Protein AF-A0A917ER56-F1 (afdb_monomer_lite)

Secondary structure (DSSP, 8-state):
--TTTTTTTTTTS--HHHHHHHHHHHHHHHHHTT------

Sequence (40 aa):
MEKKKKKEKGKRFLSSTQEVLYKREFKQADRAAGFKDTLF

Foldseek 3Di:
DPVPVVVPVPPPDDDPVRVVVVVVVVVVVCVVVVNDPPPD

Organism: NCBI:txid1347902

pLDDT: mean 71.53, std 10.54, range [52.41, 83.44]

Radius of gyration: 16.2 Å; chains: 1; bounding box: 24×24×44 Å

Structure (mmCIF, N/CA/C/O backbone):
data_AF-A0A917ER56-F1
#
_entry.id   AF-A0A917ER56-F1
#
loop_
_atom_site.group_PDB
_atom_site.id
_atom_site.type_symbol
_atom_site.label_atom_id
_atom_site.label_alt_id
_atom_site.label_comp_id
_atom_site.label_asym_id
_atom_site.label_entity_id
_atom_site.label_seq_id
_atom_site.pdbx_PDB_ins_code
_atom_site.Cartn_x
_atom_site.Cartn_y
_atom_site.Cartn_z
_atom_site.occupancy
_atom_site.B_iso_or_equiv
_atom_site.auth_seq_id
_atom_site.auth_comp_id
_atom_site.auth_asym_id
_atom_site.auth_atom_id
_atom_site.pdbx_PDB_model_num
ATOM 1 N N . MET A 1 1 ? -17.016 -12.175 28.423 1.00 52.41 1 MET A N 1
ATOM 2 C CA . MET A 1 1 ? -16.834 -12.221 26.949 1.00 52.41 1 MET A CA 1
ATOM 3 C C . MET A 1 1 ? -16.978 -10.831 26.305 1.00 52.41 1 MET A C 1
ATOM 5 O O . MET A 1 1 ? -17.674 -10.676 25.311 1.00 52.41 1 MET A O 1
ATOM 9 N N . GLU A 1 2 ? -16.310 -9.799 26.828 1.00 58.00 2 GLU A N 1
ATOM 10 C CA . GLU A 1 2 ? -16.609 -8.407 26.425 1.00 58.00 2 GLU A CA 1
ATOM 11 C C . GLU A 1 2 ? -15.510 -7.748 25.571 1.00 58.00 2 GLU A C 1
ATOM 13 O O . GLU A 1 2 ? -15.774 -6.867 24.758 1.00 58.00 2 GLU A O 1
ATOM 18 N N . LYS A 1 3 ? -14.270 -8.251 25.649 1.00 58.06 3 LYS A N 1
ATOM 19 C CA . LYS A 1 3 ? -13.122 -7.710 24.898 1.00 58.06 3 LYS A CA 1
ATOM 20 C C . LYS A 1 3 ? -13.152 -8.012 23.389 1.00 58.06 3 LYS A C 1
ATOM 22 O O . LYS A 1 3 ? -12.446 -7.358 22.629 1.00 58.06 3 LYS A O 1
ATOM 27 N N . LYS A 1 4 ? -13.958 -8.984 22.937 1.00 57.03 4 LYS A N 1
ATOM 28 C CA . LYS A 1 4 ? -14.023 -9.390 21.516 1.00 57.03 4 LYS A CA 1
ATOM 29 C C . LYS A 1 4 ? -14.882 -8.450 20.656 1.00 57.03 4 LYS A C 1
ATOM 31 O O . LYS A 1 4 ? -14.525 -8.206 19.510 1.00 57.03 4 LYS A O 1
ATOM 36 N N . LYS A 1 5 ? -15.939 -7.847 21.217 1.00 55.06 5 LYS A N 1
ATOM 37 C CA . LYS A 1 5 ? -16.902 -7.021 20.458 1.00 55.06 5 LYS A CA 1
ATOM 38 C C . LYS A 1 5 ? -16.367 -5.639 20.056 1.00 55.06 5 LYS A C 1
ATOM 40 O O . LYS A 1 5 ? -16.745 -5.116 19.014 1.00 55.06 5 LYS A O 1
ATOM 45 N N . LYS A 1 6 ? -15.447 -5.043 20.830 1.00 55.81 6 LYS A N 1
ATOM 46 C CA . LYS A 1 6 ? -14.829 -3.745 20.472 1.00 55.81 6 LYS A CA 1
ATOM 47 C C . LYS A 1 6 ? -13.846 -3.849 19.298 1.00 55.81 6 LYS A C 1
ATOM 49 O O . LYS A 1 6 ? -13.687 -2.882 18.563 1.00 55.81 6 LYS A O 1
ATOM 54 N N . LYS A 1 7 ? -13.239 -5.023 19.075 1.00 57.19 7 LYS A N 1
ATOM 55 C CA . LYS A 1 7 ? -12.296 -5.257 17.967 1.00 57.19 7 LYS A CA 1
ATOM 56 C C . LYS A 1 7 ? -12.967 -5.328 16.597 1.00 57.19 7 LYS A C 1
ATOM 58 O O . LYS A 1 7 ? -12.267 -5.213 15.605 1.00 57.19 7 LYS A O 1
ATOM 63 N N . GLU A 1 8 ? -14.278 -5.543 16.520 1.00 57.72 8 GLU A N 1
ATOM 64 C CA . GLU A 1 8 ? -14.980 -5.720 15.241 1.00 57.72 8 GLU A CA 1
ATOM 65 C C . GLU A 1 8 ? -15.383 -4.401 14.586 1.00 57.72 8 GLU A C 1
ATOM 67 O O . GLU A 1 8 ? -15.316 -4.286 13.366 1.00 57.72 8 GLU A O 1
ATOM 72 N N . LYS A 1 9 ? -15.703 -3.370 15.377 1.00 58.28 9 LYS A N 1
ATOM 73 C CA . LYS A 1 9 ? -16.132 -2.065 14.846 1.00 58.28 9 LYS A CA 1
ATOM 74 C C . LYS A 1 9 ? -15.000 -1.244 14.208 1.00 58.28 9 LYS A C 1
ATOM 76 O O . LYS A 1 9 ? -15.286 -0.344 13.430 1.00 58.28 9 LYS A O 1
ATOM 81 N N . GLY A 1 10 ? -13.736 -1.576 14.487 1.00 57.00 10 GLY A N 1
ATOM 82 C CA . GLY A 1 10 ? -12.557 -0.950 13.871 1.00 57.00 10 GLY A CA 1
ATOM 83 C C . GLY A 1 10 ? -12.069 -1.614 12.576 1.00 57.00 10 GLY A C 1
ATOM 84 O O . GLY A 1 10 ? -11.136 -1.112 11.970 1.00 57.00 10 GLY A O 1
ATOM 85 N N . LYS A 1 11 ? -12.676 -2.727 12.133 1.00 62.25 11 LYS A N 1
ATOM 86 C CA . LYS A 1 11 ? -12.194 -3.530 10.987 1.00 62.25 11 LYS A CA 1
ATOM 87 C C . LYS A 1 11 ? -12.619 -3.007 9.609 1.00 62.25 11 LYS A C 1
ATOM 89 O O . LYS A 1 11 ? -12.369 -3.675 8.614 1.00 62.25 11 LYS A O 1
ATOM 94 N N . ARG A 1 12 ? -13.304 -1.860 9.534 1.00 69.50 12 ARG A N 1
ATOM 95 C CA . ARG A 1 12 ? -13.719 -1.273 8.245 1.00 69.50 12 ARG A CA 1
ATOM 96 C C . ARG A 1 12 ? -12.565 -0.595 7.507 1.00 69.50 12 ARG A C 1
ATOM 98 O O . ARG A 1 12 ? -12.652 -0.443 6.298 1.00 69.50 12 ARG A O 1
ATOM 105 N N . PHE A 1 13 ? -11.515 -0.214 8.231 1.00 71.00 13 PHE A N 1
ATOM 106 C CA . PHE A 1 13 ? -10.335 0.447 7.692 1.00 71.00 13 PHE A CA 1
ATOM 107 C C . PHE A 1 13 ? -9.088 -0.291 8.168 1.00 71.00 13 PHE A C 1
ATOM 109 O O . PHE A 1 13 ? -9.045 -0.802 9.291 1.00 71.00 13 PHE A O 1
ATOM 116 N N . LEU A 1 14 ? -8.091 -0.371 7.293 1.00 74.56 14 LEU A N 1
ATOM 117 C CA . LEU A 1 14 ? -6.772 -0.864 7.656 1.00 74.56 14 LEU A CA 1
ATOM 118 C C . LEU A 1 14 ? -6.135 0.136 8.630 1.00 74.56 14 LEU A C 1
ATOM 120 O O . LEU A 1 14 ? -6.377 1.339 8.561 1.00 74.56 14 LEU A O 1
ATOM 124 N N . SER A 1 15 ? -5.327 -0.347 9.570 1.00 79.69 15 SER A N 1
ATOM 125 C CA . SER A 1 15 ? -4.506 0.557 10.373 1.00 79.69 15 SER A CA 1
ATOM 126 C C . SER A 1 15 ? -3.540 1.320 9.463 1.00 79.69 15 SER A C 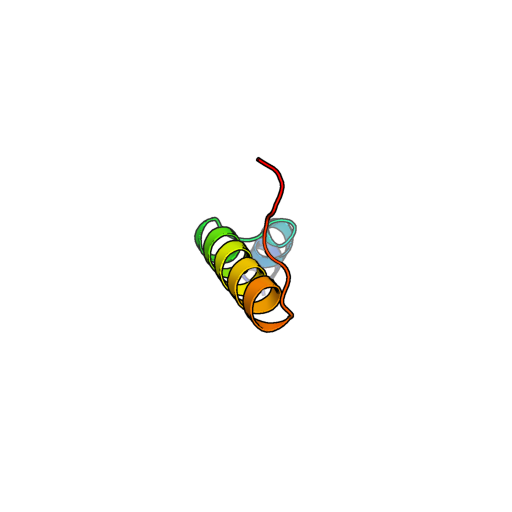1
ATOM 128 O O . SER A 1 15 ? -3.136 0.810 8.423 1.00 79.69 15 SER A O 1
ATOM 130 N N . SER A 1 16 ? -3.114 2.520 9.862 1.00 77.12 16 SER A N 1
ATOM 131 C CA . SER A 1 16 ? -2.151 3.324 9.087 1.00 77.12 16 SER A CA 1
ATOM 132 C C . SER A 1 16 ? -0.917 2.514 8.647 1.00 77.12 16 SER A C 1
ATOM 134 O O . SER A 1 16 ? -0.493 2.581 7.496 1.00 77.12 16 SER A O 1
ATOM 136 N N . THR A 1 17 ? -0.391 1.656 9.526 1.00 78.56 17 THR A N 1
ATOM 137 C CA . THR A 1 17 ? 0.700 0.731 9.190 1.00 78.56 17 THR A CA 1
ATOM 138 C C . THR A 1 17 ? 0.284 -0.309 8.146 1.00 78.56 17 THR A C 1
ATOM 140 O O . THR A 1 17 ? 1.034 -0.556 7.206 1.00 78.56 17 THR A O 1
ATOM 143 N N . GLN A 1 18 ? -0.907 -0.901 8.276 1.00 81.56 18 GLN A N 1
ATOM 144 C CA . GLN A 1 18 ? -1.443 -1.853 7.299 1.00 81.56 18 GLN A CA 1
ATOM 145 C C . GLN A 1 18 ? -1.689 -1.201 5.932 1.00 81.56 18 GLN A C 1
ATOM 147 O O . GLN A 1 18 ? -1.413 -1.828 4.918 1.00 81.56 18 GLN A O 1
ATOM 152 N N . GLU A 1 19 ? -2.141 0.053 5.879 1.00 80.44 19 GLU A N 1
ATOM 153 C CA . GLU A 1 19 ? -2.323 0.786 4.621 1.00 80.44 19 GLU A CA 1
ATOM 154 C C . GLU A 1 19 ? -0.999 1.027 3.893 1.00 80.44 19 GLU A C 1
AT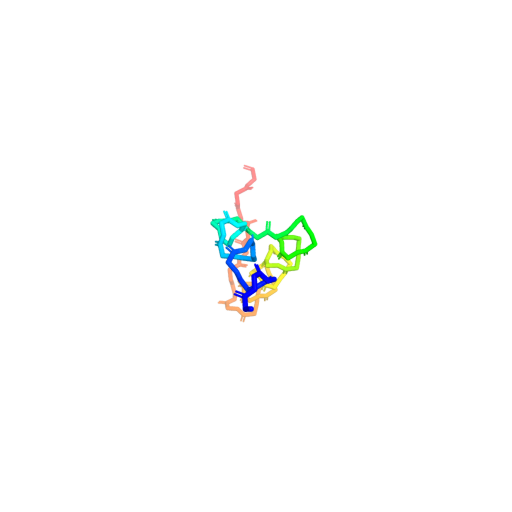OM 156 O O . GLU A 1 19 ? -0.931 0.879 2.674 1.00 80.44 19 GLU A O 1
ATOM 161 N N . VAL A 1 20 ? 0.059 1.403 4.619 1.00 78.75 20 VAL A N 1
ATOM 162 C CA . VAL A 1 20 ? 1.387 1.631 4.026 1.00 78.75 20 VAL A CA 1
ATOM 163 C C . VAL A 1 20 ? 1.986 0.322 3.521 1.00 78.75 20 VAL A C 1
ATOM 165 O O . VAL A 1 20 ? 2.527 0.292 2.414 1.00 78.75 20 VAL A O 1
ATOM 168 N N . LEU A 1 21 ? 1.864 -0.756 4.301 1.00 82.81 21 LEU A N 1
ATOM 169 C CA . LEU A 1 21 ? 2.302 -2.086 3.880 1.00 82.81 21 LEU A CA 1
ATOM 170 C C . LEU A 1 21 ? 1.521 -2.551 2.648 1.00 82.81 21 LEU A C 1
ATOM 172 O O . LEU A 1 21 ? 2.149 -2.901 1.656 1.00 82.81 21 LEU A O 1
ATOM 176 N N . TYR A 1 22 ? 0.193 -2.420 2.650 1.00 77.38 22 TYR A N 1
ATOM 177 C CA . TYR A 1 22 ? -0.653 -2.761 1.504 1.00 77.38 22 TYR A CA 1
ATOM 178 C C . TYR A 1 22 ? -0.275 -1.960 0.252 1.00 77.38 22 TYR A C 1
ATOM 180 O O . TYR A 1 22 ? -0.083 -2.529 -0.817 1.00 77.38 22 TYR A O 1
ATOM 188 N N . LYS A 1 23 ? -0.071 -0.642 0.381 1.00 79.62 23 LYS A N 1
ATOM 189 C CA . LYS A 1 23 ? 0.395 0.212 -0.727 1.00 79.62 23 LYS A CA 1
ATOM 190 C C . LYS A 1 23 ? 1.768 -0.219 -1.250 1.00 79.62 23 LYS A C 1
ATOM 192 O O . LYS A 1 23 ? 2.002 -0.169 -2.456 1.00 79.62 23 LYS A O 1
ATOM 197 N N . ARG A 1 24 ? 2.692 -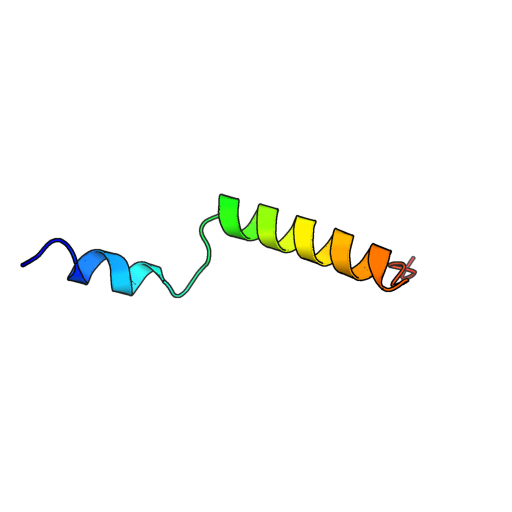0.610 -0.365 1.00 79.88 24 ARG A N 1
ATOM 198 C CA . ARG A 1 24 ? 4.038 -1.065 -0.746 1.00 79.88 24 ARG A CA 1
ATOM 199 C C . ARG A 1 24 ? 3.994 -2.421 -1.446 1.00 79.88 24 ARG A C 1
ATOM 201 O O . ARG A 1 24 ? 4.651 -2.574 -2.470 1.00 79.88 24 ARG A O 1
ATOM 208 N N . GLU A 1 25 ? 3.239 -3.369 -0.906 1.00 80.88 25 GLU A N 1
ATOM 209 C CA . GLU A 1 25 ? 3.052 -4.705 -1.479 1.00 80.88 25 GLU A CA 1
ATOM 210 C C . GLU A 1 25 ? 2.375 -4.624 -2.843 1.00 80.88 25 GLU A C 1
ATOM 212 O O . GLU A 1 25 ? 2.850 -5.241 -3.790 1.00 80.88 25 GLU A O 1
ATOM 217 N N . PHE A 1 26 ? 1.350 -3.782 -2.979 1.00 81.12 26 PHE A N 1
ATOM 218 C CA . PHE A 1 26 ? 0.666 -3.550 -4.247 1.00 81.12 26 PHE A CA 1
ATOM 219 C C . PHE A 1 26 ? 1.622 -3.003 -5.314 1.00 81.12 26 PHE A C 1
ATOM 221 O O . PHE A 1 26 ? 1.780 -3.610 -6.365 1.00 81.12 26 PHE A O 1
ATOM 228 N N . LYS A 1 27 ? 2.390 -1.949 -5.003 1.00 81.50 27 LYS A N 1
ATOM 229 C CA . LYS A 1 27 ? 3.402 -1.406 -5.931 1.00 81.50 27 LYS A CA 1
ATOM 230 C C . LYS A 1 27 ? 4.494 -2.412 -6.302 1.00 81.50 27 LYS A C 1
ATOM 232 O O . LYS A 1 27 ? 5.052 -2.350 -7.398 1.00 81.50 27 LYS A O 1
ATOM 237 N N . GLN A 1 28 ? 4.867 -3.297 -5.378 1.00 81.94 28 GLN A N 1
ATOM 238 C CA . GLN A 1 28 ? 5.834 -4.359 -5.655 1.00 81.94 28 GLN A CA 1
ATOM 239 C C . GLN A 1 28 ? 5.236 -5.443 -6.556 1.00 81.94 28 GLN A C 1
ATOM 241 O O . GLN A 1 28 ? 5.914 -5.882 -7.484 1.00 81.94 28 GLN A O 1
ATOM 246 N N . ALA A 1 29 ? 3.985 -5.832 -6.311 1.00 83.44 29 ALA A N 1
ATOM 247 C CA . ALA A 1 29 ? 3.247 -6.780 -7.134 1.00 83.44 29 ALA A CA 1
ATOM 248 C C . ALA A 1 29 ? 3.025 -6.235 -8.552 1.00 83.44 29 ALA A C 1
ATOM 250 O O . ALA A 1 29 ? 3.328 -6.936 -9.512 1.00 83.44 29 ALA A O 1
ATOM 251 N N . ASP A 1 30 ? 2.622 -4.972 -8.687 1.00 82.12 30 ASP A N 1
ATOM 252 C CA . ASP A 1 30 ? 2.483 -4.278 -9.971 1.00 82.12 30 ASP A CA 1
ATOM 253 C C . ASP A 1 30 ? 3.798 -4.295 -10.750 1.00 82.12 30 ASP A C 1
ATOM 255 O O . ASP A 1 30 ? 3.844 -4.704 -11.910 1.00 82.12 30 ASP A O 1
ATOM 259 N N . ARG A 1 31 ? 4.911 -3.955 -10.087 1.00 80.94 31 ARG A N 1
ATOM 260 C CA . ARG A 1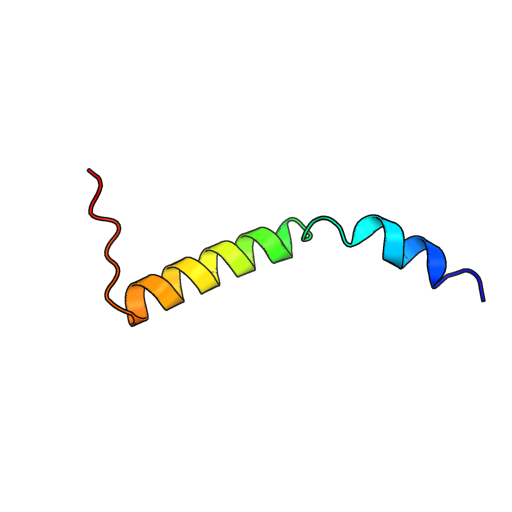 31 ? 6.241 -4.008 -10.703 1.00 80.94 31 ARG A CA 1
ATOM 261 C C . ARG A 1 31 ? 6.621 -5.423 -11.143 1.00 80.94 31 ARG A C 1
ATOM 263 O O . ARG A 1 31 ? 7.194 -5.578 -12.219 1.00 80.94 31 ARG A O 1
ATOM 270 N N . ALA A 1 32 ? 6.332 -6.436 -10.327 1.00 82.94 32 ALA A N 1
ATOM 271 C CA . ALA A 1 32 ? 6.594 -7.837 -10.657 1.00 82.94 32 ALA A CA 1
ATOM 272 C C . ALA A 1 32 ? 5.713 -8.334 -11.817 1.00 82.94 32 ALA A C 1
ATOM 274 O O . ALA A 1 32 ? 6.171 -9.133 -12.630 1.00 82.94 32 ALA A O 1
ATOM 275 N N . ALA A 1 33 ? 4.490 -7.812 -11.932 1.00 82.19 33 ALA A N 1
ATOM 276 C CA . ALA A 1 33 ? 3.577 -8.039 -13.049 1.00 82.19 33 ALA A CA 1
ATOM 277 C C . ALA A 1 33 ? 3.923 -7.210 -14.304 1.00 82.19 33 ALA A C 1
ATOM 279 O O . ALA A 1 33 ? 3.264 -7.346 -15.331 1.00 82.19 33 ALA A O 1
ATOM 280 N N . GLY A 1 34 ? 4.953 -6.356 -14.244 1.00 79.75 34 GLY A N 1
ATOM 281 C CA . GLY A 1 34 ? 5.380 -5.508 -15.359 1.00 79.75 34 GLY A CA 1
ATOM 282 C C . GLY A 1 34 ? 4.582 -4.210 -15.519 1.00 79.75 34 GLY A C 1
ATOM 283 O O . GLY A 1 34 ? 4.832 -3.471 -16.473 1.00 79.75 34 GLY A O 1
ATOM 284 N N . PHE A 1 35 ? 3.676 -3.892 -14.589 1.00 77.19 35 PHE A N 1
ATOM 285 C CA . PHE A 1 35 ? 3.015 -2.592 -14.521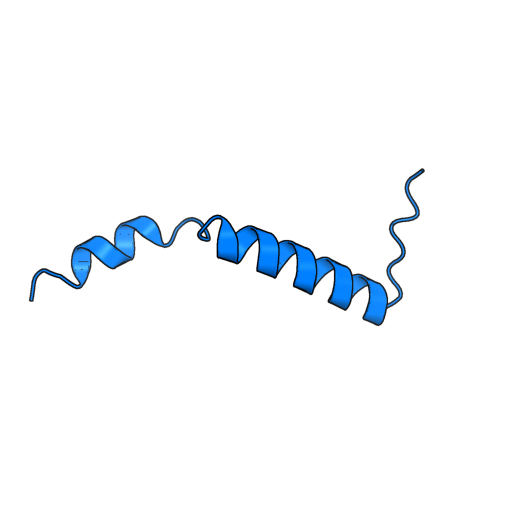 1.00 77.19 35 PHE A CA 1
ATOM 286 C C . PHE A 1 35 ? 4.049 -1.529 -14.127 1.00 77.19 35 PHE A C 1
ATOM 288 O O . PHE A 1 35 ? 4.582 -1.502 -13.014 1.00 77.19 35 PHE A O 1
ATOM 295 N N . LYS A 1 36 ? 4.375 -0.657 -15.079 1.00 74.06 36 LYS A N 1
ATOM 296 C CA . LYS A 1 36 ? 5.100 0.584 -14.817 1.00 74.06 36 LYS A CA 1
ATOM 297 C C . LYS A 1 36 ? 4.045 1.680 -14.729 1.00 74.06 36 LYS A C 1
ATOM 299 O O . LYS A 1 36 ? 3.267 1.827 -15.665 1.00 74.06 36 LYS A O 1
ATOM 304 N N . ASP A 1 37 ? 4.028 2.432 -13.631 1.00 68.25 37 ASP A N 1
ATOM 305 C CA . ASP A 1 37 ? 3.296 3.701 -13.543 1.00 68.25 37 ASP A CA 1
ATOM 306 C C . ASP A 1 37 ? 3.883 4.647 -14.608 1.00 68.25 37 ASP A C 1
ATOM 308 O O . ASP A 1 37 ? 4.844 5.368 -14.354 1.00 68.25 37 ASP A O 1
ATOM 312 N N . THR A 1 38 ? 3.388 4.572 -15.845 1.00 66.12 38 THR A N 1
ATOM 313 C CA . THR A 1 38 ? 3.847 5.385 -16.986 1.00 66.12 38 THR 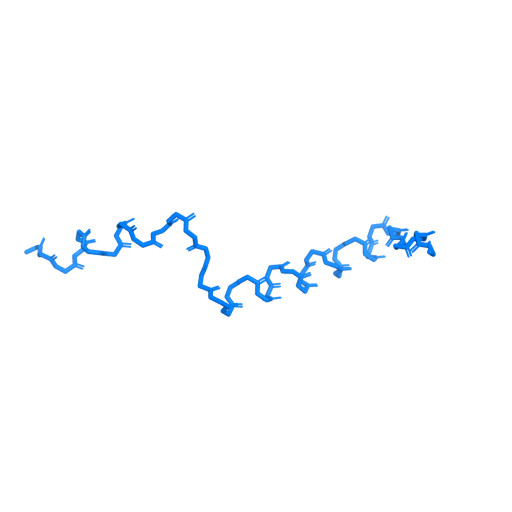A CA 1
ATOM 314 C C . THR A 1 38 ? 2.999 6.634 -17.192 1.00 66.12 38 THR A C 1
ATOM 316 O O . THR A 1 38 ? 3.026 7.218 -18.273 1.00 66.12 38 THR A O 1
ATOM 319 N N . LEU A 1 39 ? 2.238 7.057 -16.183 1.00 63.19 39 LEU A N 1
ATOM 320 C CA . LEU A 1 39 ? 1.579 8.356 -16.221 1.00 63.19 39 LEU A CA 1
ATOM 321 C C . LEU A 1 39 ? 2.575 9.412 -15.725 1.00 63.19 39 LEU A C 1
ATOM 323 O O . LEU A 1 39 ? 2.828 9.519 -14.525 1.00 63.19 39 LEU A O 1
ATOM 327 N N . PHE A 1 40 ? 3.192 10.099 -16.687 1.00 56.03 40 PHE A N 1
ATOM 328 C CA . PHE A 1 40 ? 3.941 11.338 -16.480 1.00 56.03 40 PHE A CA 1
ATOM 329 C C . PHE A 1 40 ? 2.996 12.484 -16.115 1.00 56.03 40 PHE A C 1
ATOM 331 O O . PHE A 1 40 ? 1.868 12.506 -16.663 1.00 56.03 40 PHE A O 1
#

InterPro domains:
  IPR025437 YfhE-like protein [PF14152] (3-37)